Protein AF-A0A4Y2ERP7-F1 (afdb_monomer_lite)

Structure (mmCIF, N/CA/C/O backbone):
data_AF-A0A4Y2ERP7-F1
#
_entry.id   AF-A0A4Y2ERP7-F1
#
loop_
_atom_site.group_PDB
_atom_site.id
_atom_site.type_symbol
_atom_site.label_atom_id
_atom_site.label_alt_id
_atom_site.label_comp_id
_atom_site.label_asym_id
_atom_site.label_entity_id
_atom_site.label_seq_id
_atom_site.pdbx_PDB_ins_code
_atom_site.Cartn_x
_atom_site.Cartn_y
_atom_site.Cartn_z
_atom_site.occupancy
_atom_site.B_iso_or_equiv
_atom_site.auth_seq_id
_atom_site.auth_comp_id
_atom_site.auth_asym_id
_atom_site.auth_atom_id
_atom_site.pdbx_PDB_model_num
ATOM 1 N N . MET A 1 1 ? -5.673 14.497 13.845 1.00 52.69 1 MET A N 1
ATOM 2 C CA . MET A 1 1 ? -6.248 14.475 12.486 1.00 52.69 1 MET A CA 1
ATOM 3 C C . MET A 1 1 ? -7.617 13.832 12.589 1.00 52.69 1 MET A C 1
ATOM 5 O O . MET A 1 1 ? -7.704 12.651 12.884 1.00 52.69 1 MET A O 1
ATOM 9 N N . GLN A 1 2 ? -8.671 14.637 12.520 1.00 57.53 2 GLN A N 1
ATOM 10 C CA . GLN A 1 2 ? -10.062 14.193 12.621 1.00 57.53 2 GLN A CA 1
ATOM 11 C C . GLN A 1 2 ? -10.571 13.990 11.186 1.00 57.53 2 GLN A C 1
ATOM 13 O O . GLN A 1 2 ? -10.305 14.850 10.354 1.00 57.53 2 GLN A O 1
ATOM 18 N N . GLY A 1 3 ? -11.232 12.866 10.891 1.00 66.19 3 GLY A N 1
ATOM 19 C CA . GLY A 1 3 ? -11.722 12.552 9.537 1.00 66.19 3 GLY A CA 1
ATOM 20 C C . GLY A 1 3 ? -10.824 11.639 8.695 1.00 66.19 3 GLY A C 1
ATOM 21 O O . GLY A 1 3 ? -10.962 11.630 7.484 1.00 66.19 3 GLY A O 1
ATOM 22 N N . SER A 1 4 ? -9.901 10.886 9.306 1.00 68.44 4 SER A N 1
ATOM 23 C CA . SER A 1 4 ? -9.125 9.867 8.585 1.00 68.44 4 SER A CA 1
ATOM 24 C C . SER A 1 4 ? -9.855 8.531 8.430 1.00 68.44 4 SER A C 1
ATOM 26 O O . SER A 1 4 ? -9.247 7.580 7.965 1.00 68.44 4 SER A O 1
ATOM 28 N N . ASP A 1 5 ? -11.096 8.416 8.911 1.00 79.12 5 ASP A N 1
ATOM 29 C CA . ASP A 1 5 ? -11.956 7.220 8.920 1.00 79.12 5 ASP A CA 1
ATOM 30 C C . ASP A 1 5 ? -11.326 5.918 9.458 1.00 79.12 5 ASP A C 1
ATOM 32 O O . ASP A 1 5 ? -11.973 4.875 9.492 1.00 79.12 5 ASP A O 1
ATOM 36 N N . ILE A 1 6 ? -10.109 5.968 10.018 1.00 83.38 6 ILE A N 1
ATOM 37 C CA . ILE A 1 6 ? -9.408 4.803 10.578 1.00 83.38 6 ILE A CA 1
ATOM 38 C C . ILE A 1 6 ? -10.209 4.136 11.695 1.00 83.38 6 ILE A C 1
ATOM 40 O O . ILE A 1 6 ? -10.211 2.915 11.827 1.00 83.38 6 ILE A O 1
ATOM 44 N N . LYS A 1 7 ? -10.912 4.933 12.508 1.00 84.94 7 LYS A N 1
ATOM 45 C CA . LYS A 1 7 ? -11.760 4.417 13.586 1.00 84.94 7 LYS A CA 1
ATOM 46 C C . LYS A 1 7 ? -12.992 3.717 13.017 1.00 84.94 7 LYS A C 1
ATOM 48 O O . LYS A 1 7 ? -13.397 2.698 13.564 1.00 84.94 7 LYS A O 1
ATOM 53 N N . GLU A 1 8 ? -13.558 4.233 11.929 1.00 85.56 8 GLU A N 1
ATOM 54 C CA . GLU A 1 8 ? -14.692 3.616 11.240 1.00 85.56 8 GLU A CA 1
ATOM 55 C C . GLU A 1 8 ? -14.264 2.302 10.582 1.00 85.56 8 GLU A C 1
ATOM 57 O O . GLU A 1 8 ? -14.865 1.261 10.844 1.00 85.56 8 GLU A O 1
ATOM 62 N N . ALA A 1 9 ? -13.146 2.308 9.857 1.00 84.50 9 ALA A N 1
ATOM 63 C CA . ALA A 1 9 ? -12.580 1.118 9.240 1.00 84.50 9 ALA A CA 1
ATOM 64 C C . ALA A 1 9 ? -12.228 0.042 10.286 1.00 84.50 9 ALA A C 1
ATOM 66 O O . ALA A 1 9 ? -12.665 -1.104 10.189 1.00 84.50 9 ALA A O 1
ATOM 67 N N . LEU A 1 10 ? -11.524 0.407 11.363 1.00 87.00 10 LEU A N 1
ATOM 68 C CA . LEU A 1 10 ? -11.163 -0.541 12.421 1.00 87.00 10 LEU A CA 1
ATOM 69 C C . LEU A 1 10 ? -12.362 -1.003 13.266 1.00 87.00 10 LEU A C 1
ATOM 71 O O . LEU A 1 10 ? -12.280 -2.072 13.874 1.00 87.00 10 LEU A O 1
ATOM 75 N N . SER A 1 11 ? -13.477 -0.262 13.294 1.00 88.19 11 SER A N 1
ATOM 76 C CA . SER A 1 11 ? -14.704 -0.686 13.995 1.00 88.19 11 SER A CA 1
ATOM 77 C C . SER A 1 11 ? -15.365 -1.913 13.367 1.00 88.19 11 SER A C 1
ATOM 79 O O . SER A 1 11 ? -16.149 -2.595 14.023 1.00 88.19 11 SER A O 1
ATOM 81 N N . LEU A 1 12 ? -14.988 -2.245 12.128 1.00 85.94 12 LEU A N 1
ATOM 82 C CA . LEU A 1 12 ? -15.387 -3.482 11.460 1.00 85.94 12 LEU A CA 1
ATOM 83 C C . LEU A 1 12 ? -14.731 -4.730 12.070 1.00 85.94 12 LEU A C 1
ATOM 85 O O . LEU A 1 12 ? -15.222 -5.836 11.860 1.00 85.94 12 LEU A O 1
ATOM 89 N N . ILE A 1 13 ? -13.615 -4.568 12.788 1.00 87.88 13 ILE A N 1
ATOM 90 C CA . ILE A 1 13 ? -12.791 -5.673 13.307 1.00 87.88 13 ILE A CA 1
ATOM 91 C C . ILE A 1 13 ? -12.748 -5.652 14.840 1.00 87.88 13 ILE A C 1
ATOM 93 O O . ILE A 1 13 ? -12.747 -6.700 15.483 1.00 87.88 13 ILE A O 1
ATOM 97 N N . TYR A 1 14 ? -12.732 -4.462 15.440 1.00 88.56 14 TYR A N 1
ATOM 98 C CA . TYR A 1 14 ? -12.610 -4.274 16.881 1.00 88.56 14 TYR A CA 1
ATOM 99 C C . TYR A 1 14 ? -13.844 -3.606 17.481 1.00 88.56 14 TYR A C 1
ATOM 101 O O . TYR A 1 14 ? -14.471 -2.738 16.878 1.00 88.56 14 TYR A O 1
ATOM 109 N N . ALA A 1 15 ? -14.138 -3.945 18.739 1.00 90.25 15 ALA A N 1
ATOM 110 C CA . ALA A 1 15 ? -15.173 -3.260 19.501 1.00 90.25 15 ALA A CA 1
ATOM 111 C C . ALA A 1 15 ? -14.842 -1.754 19.642 1.00 90.25 15 ALA A C 1
ATOM 113 O O . ALA A 1 15 ? -13.705 -1.422 20.001 1.00 90.25 15 ALA A O 1
ATOM 114 N N . PRO A 1 16 ? -15.814 -0.840 19.455 1.00 84.75 16 PRO A N 1
ATOM 115 C CA . PRO A 1 16 ? -15.568 0.607 19.468 1.00 84.75 16 PRO A CA 1
ATOM 116 C C . PRO A 1 16 ? -14.843 1.112 20.724 1.00 84.75 16 PRO A C 1
ATOM 118 O O . PRO A 1 16 ? -13.892 1.886 20.627 1.00 84.75 16 PRO A O 1
ATOM 121 N N . ASN A 1 17 ? -15.216 0.591 21.897 1.00 86.00 17 ASN A N 1
ATOM 122 C CA . ASN A 1 17 ? -14.610 0.961 23.181 1.00 86.00 17 ASN A CA 1
ATOM 123 C C . ASN A 1 17 ? -13.121 0.583 23.286 1.00 86.00 17 ASN A C 1
ATOM 125 O O . ASN A 1 17 ? -12.382 1.176 24.073 1.00 86.00 17 ASN A O 1
ATOM 129 N N . SER A 1 18 ? -12.673 -0.418 22.523 1.00 85.62 18 SER A N 1
ATOM 130 C CA . SER A 1 18 ? -11.264 -0.812 22.460 1.00 85.62 18 SER A CA 1
ATOM 131 C C . SER A 1 18 ? -10.464 0.136 21.571 1.00 85.62 18 SER A C 1
ATOM 133 O O . SER A 1 18 ? -9.324 0.462 21.900 1.00 85.62 18 SER A O 1
ATOM 135 N N . LEU A 1 19 ? -11.066 0.631 20.485 1.00 86.69 19 LEU A N 1
ATOM 136 C CA . LEU A 1 19 ? -10.427 1.585 19.575 1.00 86.69 19 LEU A CA 1
ATOM 137 C C . LEU A 1 19 ? -10.101 2.903 20.266 1.00 86.69 19 LEU A C 1
ATOM 139 O O . LEU A 1 19 ? -9.021 3.442 20.054 1.00 86.69 19 LEU A O 1
ATOM 143 N N . ASP A 1 20 ? -10.985 3.369 21.147 1.00 84.56 20 ASP A N 1
ATOM 144 C CA . ASP A 1 20 ? -10.758 4.584 21.933 1.00 84.56 20 ASP A CA 1
ATOM 145 C C . ASP A 1 20 ? -9.554 4.493 22.863 1.00 84.56 20 ASP A C 1
ATOM 147 O O . ASP A 1 20 ? -8.971 5.513 23.204 1.00 84.56 20 ASP A O 1
ATOM 151 N N . LYS A 1 21 ? -9.152 3.283 23.259 1.00 83.69 21 LYS A N 1
ATOM 152 C CA . LYS A 1 21 ? -7.925 3.067 24.033 1.00 83.69 21 LYS A CA 1
ATOM 153 C C . LYS A 1 21 ? -6.722 2.848 23.119 1.00 83.69 21 LYS A C 1
ATOM 155 O O . LYS A 1 21 ? -5.650 3.384 23.385 1.00 83.69 21 LYS A O 1
ATOM 160 N N . MET A 1 22 ? -6.904 2.089 22.039 1.00 82.88 22 MET A N 1
ATOM 161 C CA . MET A 1 22 ? -5.847 1.706 21.099 1.00 82.88 22 MET A CA 1
ATOM 162 C C . MET A 1 22 ? -5.326 2.881 20.261 1.00 82.88 22 MET A C 1
ATOM 164 O O . MET A 1 22 ? -4.143 2.934 19.943 1.00 82.88 22 MET A O 1
ATOM 168 N N . LEU A 1 23 ? -6.193 3.836 19.925 1.00 84.50 23 LEU A N 1
ATOM 169 C CA . LEU A 1 23 ? -5.886 4.985 19.072 1.00 84.50 23 LEU A CA 1
ATOM 170 C C . LEU A 1 23 ? -5.628 6.261 19.889 1.00 84.50 23 LEU A C 1
ATOM 172 O O . LEU A 1 23 ? -6.080 7.342 19.520 1.00 84.50 23 LEU A O 1
ATOM 176 N N . THR A 1 24 ? -4.906 6.148 21.007 1.00 83.81 24 THR A N 1
ATOM 177 C CA . THR A 1 24 ? -4.555 7.293 21.863 1.00 83.81 24 THR A CA 1
ATOM 178 C C . THR A 1 24 ? -3.117 7.757 21.649 1.00 83.81 24 THR A C 1
ATOM 180 O O . THR A 1 24 ? -2.184 6.958 21.554 1.00 83.81 24 THR A O 1
ATOM 183 N N . GLY A 1 25 ? -2.921 9.078 21.582 1.00 83.44 25 GLY A N 1
ATOM 184 C CA . GLY A 1 25 ? -1.596 9.691 21.453 1.00 83.44 25 GLY A CA 1
ATOM 185 C C . GLY A 1 25 ? -0.791 9.143 20.267 1.00 83.44 25 GLY A C 1
ATOM 186 O O . GLY A 1 25 ? -1.308 8.994 19.161 1.00 83.44 25 GLY A O 1
ATOM 187 N N . HIS A 1 26 ? 0.479 8.805 20.502 1.00 82.06 26 HIS A N 1
ATOM 188 C CA . HIS A 1 26 ? 1.378 8.278 19.467 1.00 82.06 26 HIS A CA 1
ATOM 189 C C . HIS A 1 26 ? 0.965 6.910 18.906 1.00 82.06 26 HIS A C 1
ATOM 191 O O . HIS A 1 26 ? 1.347 6.575 17.783 1.00 82.06 26 HIS A O 1
ATOM 197 N N . ALA A 1 27 ? 0.168 6.126 19.641 1.00 83.19 27 ALA A N 1
ATOM 198 C CA . ALA A 1 27 ? -0.317 4.839 19.147 1.00 83.19 27 ALA A CA 1
ATOM 199 C C . ALA A 1 27 ? -1.212 5.008 17.910 1.00 83.19 27 ALA A C 1
ATOM 201 O O . ALA A 1 27 ? -1.208 4.144 17.040 1.00 83.19 27 ALA A O 1
ATOM 202 N N . HIS A 1 28 ? -1.895 6.151 17.781 1.00 81.88 28 HIS A N 1
ATOM 203 C CA . HIS A 1 28 ? -2.690 6.482 16.601 1.00 81.88 28 HIS A CA 1
ATOM 204 C C . HIS A 1 28 ? -1.834 6.610 15.332 1.00 81.88 28 HIS A C 1
ATOM 206 O O . HIS A 1 28 ? -2.161 6.014 14.311 1.00 81.88 28 HIS A O 1
ATOM 212 N N . VAL A 1 29 ? -0.707 7.330 15.401 1.00 82.75 29 VAL A N 1
ATOM 213 C CA . VAL A 1 29 ? 0.217 7.487 14.261 1.00 82.75 29 VAL A CA 1
ATOM 214 C C . VAL A 1 29 ? 0.814 6.137 13.875 1.00 82.75 29 VAL A C 1
ATOM 216 O O . VAL A 1 29 ? 0.828 5.768 12.706 1.00 82.75 29 VAL A O 1
ATOM 219 N N . ARG A 1 30 ? 1.234 5.350 14.872 1.00 84.88 30 ARG A N 1
ATOM 220 C CA . ARG A 1 30 ? 1.761 4.004 14.636 1.00 84.88 30 ARG A CA 1
ATOM 221 C C . ARG A 1 30 ? 0.715 3.075 14.013 1.00 84.88 30 ARG A C 1
ATOM 223 O O . ARG A 1 30 ? 1.060 2.295 13.132 1.00 84.88 30 ARG A O 1
ATOM 230 N N . ALA A 1 31 ? -0.540 3.151 14.456 1.00 85.81 31 ALA A N 1
ATOM 231 C CA . ALA A 1 31 ? -1.636 2.383 13.875 1.00 85.81 31 ALA A CA 1
ATOM 232 C C . ALA A 1 31 ? -1.866 2.766 12.409 1.00 85.81 31 ALA A C 1
ATOM 234 O O . ALA A 1 31 ? -2.021 1.872 11.587 1.00 85.81 31 ALA A O 1
ATOM 235 N N . HIS A 1 32 ? -1.808 4.061 12.079 1.00 85.69 32 HIS A N 1
ATOM 236 C CA . HIS A 1 32 ? -1.873 4.543 10.700 1.00 85.69 32 HIS A CA 1
ATOM 237 C C . HIS A 1 32 ? -0.785 3.919 9.821 1.00 85.69 32 HIS A C 1
ATOM 239 O O . HIS A 1 32 ? -1.104 3.255 8.839 1.00 85.69 32 HIS A O 1
ATOM 245 N N . THR A 1 33 ? 0.486 4.067 10.207 1.00 87.88 33 THR A N 1
ATOM 246 C CA . THR A 1 33 ? 1.614 3.541 9.425 1.00 87.88 33 THR A CA 1
ATOM 247 C C . THR A 1 33 ? 1.532 2.027 9.254 1.00 87.88 33 THR A C 1
ATOM 249 O O . THR A 1 33 ? 1.717 1.519 8.155 1.00 87.88 33 THR A O 1
ATOM 252 N N . LEU A 1 34 ? 1.231 1.287 10.326 1.00 90.19 34 LEU A N 1
ATOM 253 C CA . LEU A 1 34 ? 1.164 -0.175 10.263 1.00 90.19 34 LEU A CA 1
ATOM 254 C C . LEU A 1 34 ? -0.016 -0.670 9.427 1.00 90.19 34 LEU A C 1
ATOM 256 O O . LEU A 1 34 ? 0.118 -1.668 8.720 1.00 90.19 34 LEU A O 1
ATOM 260 N N . LEU A 1 35 ? -1.166 -0.003 9.518 1.00 89.69 35 LEU A N 1
ATOM 261 C CA . LEU A 1 35 ? -2.352 -0.379 8.760 1.00 89.69 35 LEU A CA 1
ATOM 262 C C . LEU A 1 35 ? -2.139 -0.124 7.267 1.00 89.69 35 LEU A C 1
ATOM 264 O O . LEU A 1 35 ? -2.413 -1.011 6.462 1.00 89.69 35 LEU A O 1
ATOM 268 N N . HIS A 1 36 ? -1.590 1.039 6.914 1.00 89.81 36 HIS A N 1
ATOM 269 C CA . HIS A 1 36 ? -1.265 1.387 5.532 1.00 89.81 36 HIS A CA 1
ATOM 270 C C . HIS A 1 36 ? -0.222 0.427 4.940 1.00 89.81 36 HIS A C 1
ATOM 272 O O . HIS A 1 36 ? -0.513 -0.235 3.948 1.00 89.81 36 HIS A O 1
ATOM 278 N N . LEU A 1 37 ? 0.883 0.174 5.655 1.00 91.94 37 LEU A N 1
ATOM 279 C CA . LEU A 1 37 ? 1.896 -0.814 5.256 1.00 91.94 37 LEU A CA 1
ATOM 280 C C . LEU A 1 37 ? 1.309 -2.222 5.066 1.00 91.94 37 LEU A C 1
ATOM 282 O O . LEU A 1 37 ? 1.704 -2.959 4.161 1.00 91.94 37 LEU A O 1
ATOM 286 N N . THR A 1 38 ? 0.360 -2.620 5.918 1.00 91.75 38 THR A N 1
ATOM 287 C CA . THR A 1 38 ? -0.320 -3.916 5.786 1.00 91.75 38 THR A CA 1
ATOM 288 C C . THR A 1 38 ? -1.145 -3.971 4.500 1.00 91.75 38 THR A C 1
ATOM 290 O O . THR A 1 38 ? -1.096 -4.984 3.803 1.00 91.75 38 THR A O 1
ATOM 293 N N . PHE A 1 39 ? -1.865 -2.897 4.157 1.00 91.19 39 PHE A N 1
ATOM 294 C CA . PHE A 1 39 ? -2.599 -2.809 2.893 1.00 91.19 39 PHE A CA 1
ATOM 295 C C . PHE A 1 39 ? -1.671 -2.869 1.686 1.00 91.19 39 PHE A C 1
ATOM 297 O O . PHE A 1 39 ? -1.889 -3.708 0.812 1.00 91.19 39 PHE A O 1
ATOM 304 N N . GLU A 1 40 ? -0.618 -2.053 1.667 1.00 92.00 40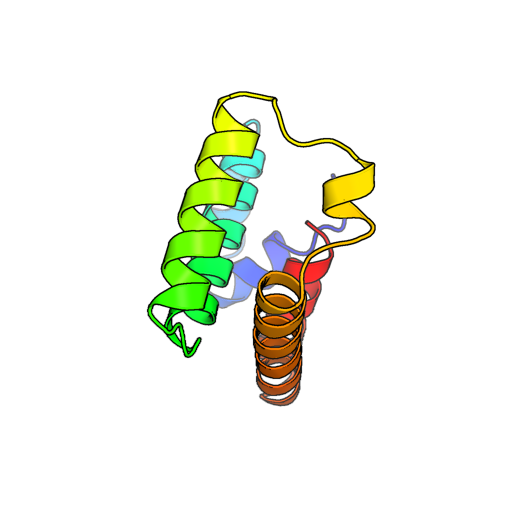 GLU A N 1
ATOM 305 C CA . GLU A 1 40 ? 0.380 -2.054 0.594 1.00 92.00 40 GLU A CA 1
ATOM 306 C C . GLU A 1 40 ? 0.989 -3.444 0.407 1.00 92.00 40 GLU A C 1
ATOM 308 O O . GLU A 1 40 ? 1.046 -3.947 -0.710 1.00 92.00 40 GLU A O 1
ATOM 313 N N . THR A 1 41 ? 1.344 -4.116 1.505 1.00 93.31 41 THR A N 1
ATOM 314 C CA . THR A 1 41 ? 1.906 -5.475 1.479 1.00 93.31 41 THR A CA 1
ATOM 315 C C . THR A 1 41 ? 0.914 -6.516 0.955 1.00 93.31 41 THR A C 1
ATOM 317 O O . THR A 1 41 ? 1.312 -7.497 0.331 1.00 93.31 41 THR A O 1
ATOM 320 N N . ILE A 1 42 ? -0.383 -6.373 1.244 1.00 92.38 42 ILE A N 1
ATOM 321 C CA . ILE A 1 42 ? -1.408 -7.286 0.716 1.00 92.38 42 ILE A CA 1
ATOM 322 C C . ILE A 1 42 ? -1.580 -7.069 -0.787 1.00 92.38 42 ILE A C 1
ATOM 324 O O . ILE A 1 42 ? -1.653 -8.044 -1.531 1.00 92.38 42 ILE A O 1
ATOM 328 N N . ILE A 1 43 ? -1.629 -5.811 -1.224 1.00 92.19 43 ILE A N 1
ATOM 329 C CA . ILE A 1 43 ? -1.830 -5.451 -2.629 1.00 92.19 43 ILE A CA 1
ATOM 330 C C . ILE A 1 43 ? -0.604 -5.833 -3.468 1.00 92.19 43 ILE A C 1
ATOM 332 O O . ILE A 1 43 ? -0.766 -6.418 -4.538 1.00 92.19 43 ILE A O 1
ATOM 336 N N . SER A 1 44 ? 0.610 -5.571 -2.976 1.00 91.69 44 SER A N 1
ATOM 337 C CA . SER A 1 44 ? 1.856 -5.822 -3.711 1.00 91.69 44 SER A CA 1
ATOM 338 C C . SER A 1 44 ? 2.120 -7.301 -3.977 1.00 91.69 44 SER A C 1
ATOM 340 O O . SER A 1 44 ? 2.695 -7.648 -5.004 1.00 91.69 44 SER A O 1
ATOM 342 N N . LYS A 1 45 ? 1.616 -8.202 -3.123 1.00 92.69 45 LYS A N 1
ATOM 343 C CA . LYS A 1 45 ? 1.657 -9.657 -3.363 1.00 92.69 45 LYS A CA 1
ATOM 344 C C . LYS A 1 45 ? 0.896 -10.101 -4.612 1.00 92.69 45 LYS A C 1
ATOM 346 O O . LYS A 1 45 ? 1.067 -11.237 -5.043 1.00 92.69 45 LYS A O 1
ATOM 351 N N . GLU A 1 46 ? 0.028 -9.254 -5.160 1.00 93.00 46 GLU A N 1
ATOM 352 C CA . GLU A 1 46 ? -0.698 -9.538 -6.397 1.00 93.00 46 GLU A CA 1
ATOM 353 C C . GLU A 1 46 ? -0.048 -8.939 -7.646 1.00 93.00 46 GLU A C 1
ATOM 355 O O . GLU A 1 46 ? -0.621 -9.061 -8.734 1.00 93.00 46 GLU A O 1
ATOM 360 N N . PHE A 1 47 ? 1.094 -8.266 -7.503 1.00 93.19 47 PHE A N 1
ATOM 361 C CA . PHE A 1 47 ? 1.815 -7.707 -8.637 1.00 93.19 47 PHE A CA 1
ATOM 362 C C . PHE A 1 47 ? 2.609 -8.791 -9.351 1.00 93.19 47 PHE A C 1
ATOM 364 O O . PHE A 1 47 ? 3.137 -9.721 -8.742 1.00 93.19 47 PHE A O 1
ATOM 371 N N . VAL A 1 48 ? 2.673 -8.654 -10.669 1.00 92.75 48 VAL A N 1
ATOM 372 C CA . VAL A 1 48 ? 3.614 -9.401 -11.494 1.00 92.75 48 VAL A CA 1
ATOM 373 C C . VAL A 1 48 ? 4.850 -8.525 -11.616 1.00 92.75 48 VAL A C 1
ATOM 375 O O . VAL A 1 48 ? 4.763 -7.438 -12.185 1.00 92.75 48 VAL A O 1
ATOM 378 N N . ILE A 1 49 ? 5.948 -8.989 -11.027 1.00 92.00 49 ILE A N 1
ATOM 379 C CA . ILE A 1 49 ? 7.254 -8.332 -11.035 1.00 92.00 49 ILE A CA 1
ATOM 380 C C . ILE A 1 49 ? 8.195 -9.277 -11.780 1.00 92.00 49 ILE A C 1
ATOM 382 O O . ILE A 1 49 ? 8.339 -10.434 -11.378 1.00 92.00 49 ILE A O 1
ATOM 386 N N . ASP A 1 50 ? 8.745 -8.813 -12.896 1.00 92.81 50 ASP A N 1
ATOM 387 C CA . ASP A 1 50 ? 9.809 -9.507 -13.619 1.00 92.81 50 ASP A CA 1
ATOM 388 C C . ASP A 1 50 ? 11.192 -9.044 -13.137 1.00 92.81 50 ASP A C 1
ATOM 390 O O . ASP A 1 50 ? 11.303 -8.173 -12.273 1.00 92.81 50 ASP A O 1
ATOM 394 N N . ASP A 1 51 ? 12.244 -9.672 -13.662 1.00 93.62 51 ASP A N 1
ATOM 395 C CA . ASP A 1 51 ? 13.617 -9.430 -13.212 1.00 93.62 51 ASP A CA 1
ATOM 396 C C . ASP A 1 51 ? 14.072 -7.980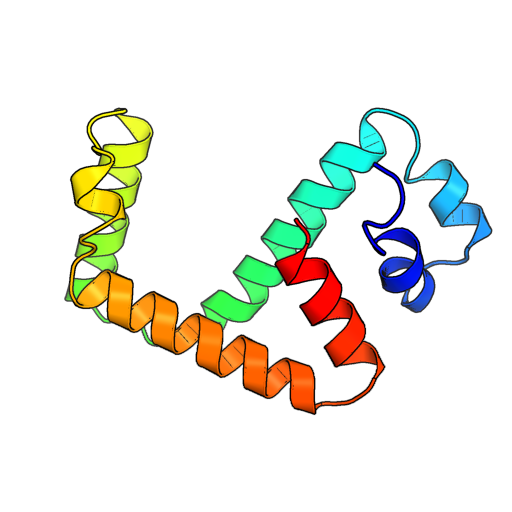 -13.473 1.00 93.62 51 ASP A C 1
ATOM 398 O O . ASP A 1 51 ? 14.796 -7.412 -12.654 1.00 93.62 51 ASP A O 1
ATOM 402 N N . ASP A 1 52 ? 13.625 -7.368 -14.576 1.00 90.38 52 ASP A N 1
ATOM 403 C CA . ASP A 1 52 ? 13.981 -5.990 -14.934 1.00 90.38 52 ASP A CA 1
ATOM 404 C C . ASP A 1 52 ? 13.286 -4.996 -13.990 1.00 90.38 52 ASP A C 1
ATOM 406 O O . ASP A 1 52 ? 13.922 -4.098 -13.432 1.00 90.38 52 ASP A O 1
ATOM 410 N N . MET A 1 53 ? 11.994 -5.209 -13.727 1.00 91.12 53 MET A N 1
ATOM 411 C CA . MET A 1 53 ? 11.216 -4.412 -12.781 1.00 91.12 53 MET A CA 1
ATOM 412 C C . MET A 1 53 ? 11.728 -4.555 -11.339 1.00 91.12 53 MET A C 1
ATOM 414 O O . MET A 1 53 ? 11.764 -3.563 -10.607 1.00 91.12 53 MET A O 1
ATOM 418 N N . ASP A 1 54 ? 12.135 -5.758 -10.917 1.00 92.75 54 ASP A N 1
ATOM 419 C CA . ASP A 1 54 ? 12.733 -5.982 -9.593 1.00 92.75 54 ASP A CA 1
ATOM 420 C C . ASP A 1 54 ? 14.058 -5.227 -9.452 1.00 92.75 54 ASP A C 1
ATOM 422 O O . ASP A 1 54 ? 14.256 -4.500 -8.475 1.00 92.75 54 ASP A O 1
ATOM 426 N N . ALA A 1 55 ? 14.937 -5.330 -10.455 1.00 93.50 55 ALA A N 1
ATOM 427 C CA . ALA A 1 55 ? 16.205 -4.611 -10.470 1.00 93.50 55 ALA A CA 1
ATOM 428 C C . ALA A 1 55 ? 15.994 -3.091 -10.423 1.00 93.50 55 ALA A C 1
ATOM 430 O O . ALA A 1 55 ? 16.663 -2.404 -9.646 1.00 93.50 55 ALA A O 1
ATOM 431 N N . ASN A 1 56 ? 15.038 -2.565 -11.199 1.00 91.44 56 ASN A N 1
ATOM 432 C CA . ASN A 1 56 ? 14.715 -1.142 -11.178 1.00 91.44 56 ASN A CA 1
ATOM 433 C C . ASN A 1 56 ? 14.225 -0.697 -9.792 1.00 91.44 56 ASN A C 1
ATOM 435 O O . ASN A 1 56 ? 14.766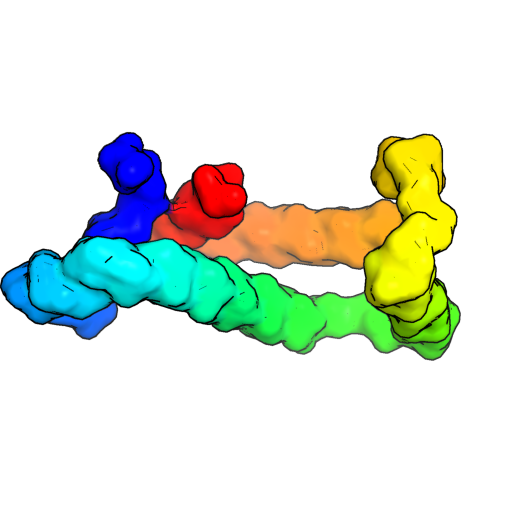 0.246 -9.218 1.00 91.44 56 ASN A O 1
ATOM 439 N N . LEU A 1 57 ? 13.283 -1.437 -9.195 1.00 90.19 57 LEU A N 1
ATOM 440 C CA . LEU A 1 57 ? 12.753 -1.120 -7.869 1.00 90.19 57 LEU A CA 1
ATOM 441 C C . LEU A 1 57 ? 13.846 -1.141 -6.789 1.00 90.19 57 LEU A C 1
ATOM 443 O O . LEU A 1 57 ? 13.867 -0.272 -5.914 1.00 90.19 57 LEU A O 1
ATOM 447 N N . GLN A 1 58 ? 14.765 -2.110 -6.841 1.00 93.50 58 GLN A N 1
ATOM 448 C CA . GLN A 1 58 ? 15.898 -2.168 -5.916 1.00 93.50 58 GLN A CA 1
ATOM 449 C C . GLN A 1 58 ? 16.804 -0.938 -6.047 1.00 93.50 58 GLN A C 1
ATOM 451 O O . GLN A 1 58 ? 17.171 -0.353 -5.023 1.00 93.50 58 GLN A O 1
ATOM 456 N N . ASN A 1 59 ? 17.102 -0.508 -7.277 1.00 92.31 59 ASN A N 1
ATOM 457 C CA . ASN A 1 59 ? 17.889 0.700 -7.531 1.00 92.31 59 ASN A CA 1
ATOM 458 C C . ASN A 1 59 ? 17.177 1.949 -6.996 1.00 92.31 59 ASN A C 1
ATOM 460 O O . ASN A 1 59 ? 17.776 2.714 -6.243 1.00 92.31 59 ASN A O 1
ATOM 464 N N . THR A 1 60 ? 15.878 2.114 -7.272 1.00 90.06 60 THR A N 1
ATOM 465 C CA . THR A 1 60 ? 15.094 3.245 -6.749 1.00 90.06 60 THR A CA 1
ATOM 466 C C . THR A 1 60 ? 15.087 3.273 -5.218 1.00 90.06 60 THR A C 1
ATOM 468 O O . THR A 1 60 ? 15.227 4.333 -4.607 1.00 90.06 60 THR A O 1
ATOM 471 N N . ILE A 1 61 ? 14.954 2.114 -4.562 1.00 91.50 61 ILE A N 1
ATOM 472 C CA . ILE A 1 61 ? 15.020 2.018 -3.095 1.00 91.50 61 ILE A CA 1
ATOM 473 C C . ILE A 1 61 ? 16.399 2.449 -2.584 1.00 91.50 61 ILE A C 1
ATOM 475 O O . ILE A 1 61 ? 16.494 3.133 -1.559 1.00 91.50 61 ILE A O 1
ATOM 479 N N . GLU A 1 62 ? 17.470 2.038 -3.259 1.00 95.56 62 GLU A N 1
ATOM 480 C CA . GLU A 1 62 ? 18.825 2.457 -2.919 1.00 95.56 62 GLU A CA 1
ATOM 481 C C . GLU A 1 62 ? 19.007 3.970 -3.090 1.00 95.56 62 GLU A C 1
ATOM 483 O O . GLU A 1 62 ? 19.533 4.620 -2.181 1.00 95.56 62 GLU A O 1
ATOM 488 N N . ASP A 1 63 ? 18.471 4.549 -4.162 1.00 92.94 63 ASP A N 1
ATOM 489 C CA . ASP A 1 63 ? 18.527 5.988 -4.408 1.00 92.94 63 ASP A CA 1
ATOM 490 C C . ASP A 1 63 ? 17.767 6.804 -3.358 1.00 92.94 63 ASP A C 1
ATOM 492 O O . ASP A 1 63 ? 18.258 7.821 -2.855 1.00 92.94 63 ASP A O 1
ATOM 496 N N . VAL A 1 64 ? 16.589 6.330 -2.943 1.00 91.06 64 VAL A N 1
ATOM 497 C CA . VAL A 1 64 ? 15.833 6.935 -1.838 1.00 91.06 64 VAL A CA 1
ATOM 498 C C . VAL A 1 64 ? 16.639 6.869 -0.539 1.00 91.06 64 VAL A C 1
ATOM 500 O O . VAL A 1 64 ? 16.757 7.870 0.168 1.00 91.06 64 VAL A O 1
ATOM 503 N N . LYS A 1 65 ? 17.238 5.715 -0.217 1.00 95.31 65 LYS A N 1
ATOM 504 C CA . LYS A 1 65 ? 18.047 5.544 1.005 1.00 95.31 65 LYS A CA 1
ATOM 505 C C . LYS A 1 65 ? 19.286 6.436 1.017 1.00 95.31 65 LYS A C 1
ATOM 507 O O . LYS A 1 65 ? 19.667 6.932 2.078 1.00 95.31 65 LYS A O 1
ATOM 512 N N . ASN A 1 66 ? 19.899 6.635 -0.144 1.00 96.31 66 ASN A N 1
ATOM 513 C CA . ASN A 1 66 ? 21.085 7.466 -0.307 1.00 96.31 66 ASN A CA 1
ATOM 514 C C . ASN A 1 66 ? 20.749 8.959 -0.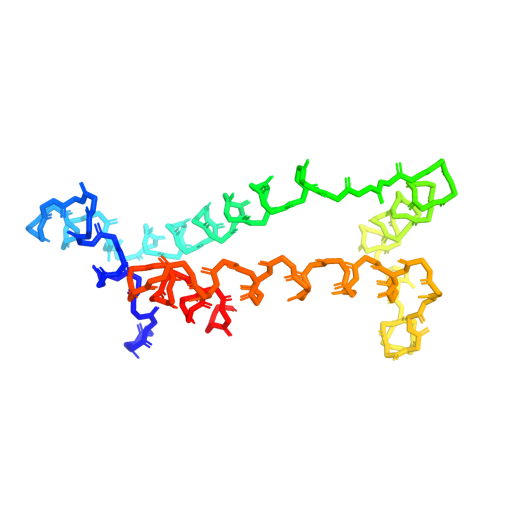463 1.00 96.31 66 ASN A C 1
ATOM 516 O O . ASN A 1 66 ? 21.660 9.786 -0.445 1.00 96.31 66 ASN A O 1
ATOM 520 N N . ASN A 1 67 ? 19.461 9.321 -0.527 1.00 93.56 67 ASN A N 1
ATOM 521 C CA . ASN A 1 67 ? 18.969 10.672 -0.817 1.00 93.56 67 ASN A CA 1
ATOM 522 C C . ASN A 1 67 ? 19.503 11.221 -2.155 1.00 93.56 67 ASN A C 1
ATOM 524 O O . ASN A 1 67 ? 19.787 12.414 -2.270 1.00 93.56 67 ASN A O 1
ATOM 528 N N . THR A 1 68 ? 19.684 10.344 -3.143 1.00 95.06 68 THR A N 1
ATOM 529 C CA . THR A 1 68 ? 20.168 10.683 -4.491 1.00 95.06 68 THR A CA 1
ATOM 530 C C . THR A 1 68 ? 19.034 10.892 -5.485 1.00 95.06 68 THR A C 1
ATOM 532 O O . THR A 1 68 ? 19.251 11.539 -6.506 1.00 95.06 68 THR A O 1
ATOM 535 N N . ILE A 1 69 ? 17.826 10.417 -5.169 1.00 92.31 69 ILE A N 1
ATOM 536 C CA . ILE A 1 69 ? 16.632 10.636 -5.988 1.00 92.31 69 ILE A CA 1
ATOM 537 C C . ILE A 1 69 ? 16.260 12.126 -6.051 1.00 92.31 69 ILE A C 1
ATOM 539 O O . ILE A 1 69 ? 16.211 12.817 -5.026 1.00 92.31 69 ILE A O 1
ATOM 543 N N . SER A 1 70 ? 15.981 12.638 -7.250 1.00 90.56 70 SER A N 1
ATOM 544 C CA . SER A 1 70 ? 15.499 14.006 -7.445 1.00 90.56 70 SER A CA 1
ATOM 545 C C . SER A 1 70 ? 13.980 14.058 -7.622 1.00 90.56 70 SER A C 1
ATOM 547 O O . SER A 1 70 ? 13.331 13.078 -7.978 1.00 90.56 70 SER A O 1
ATOM 549 N N . TYR A 1 71 ? 13.391 15.242 -7.430 1.00 88.00 71 TYR A N 1
ATOM 550 C CA . TYR A 1 71 ? 11.971 15.456 -7.733 1.00 88.00 71 TYR A CA 1
ATOM 551 C C . TYR A 1 71 ? 11.636 15.203 -9.206 1.00 88.00 71 TYR A C 1
ATOM 553 O O . TYR A 1 71 ? 10.541 14.740 -9.502 1.00 88.00 71 TYR A O 1
ATOM 561 N N . ASN A 1 72 ? 12.571 15.485 -10.116 1.00 89.75 72 ASN A N 1
ATOM 562 C CA . ASN A 1 72 ? 12.362 15.269 -11.543 1.00 89.75 72 ASN A CA 1
ATOM 563 C C . ASN A 1 72 ? 12.284 13.775 -11.883 1.00 89.75 72 ASN A C 1
ATOM 565 O O . ASN A 1 72 ? 11.512 13.410 -12.763 1.00 89.75 72 ASN A O 1
ATOM 569 N N . ASP A 1 73 ? 13.043 12.938 -11.173 1.00 87.06 73 ASP A N 1
ATOM 570 C CA . ASP A 1 73 ? 13.011 11.478 -11.336 1.00 87.06 73 ASP A CA 1
ATOM 571 C C . ASP A 1 73 ? 11.686 10.895 -10.822 1.00 87.06 73 ASP A C 1
ATOM 573 O O . ASP A 1 73 ? 11.174 9.926 -11.368 1.00 87.06 73 ASP A O 1
ATOM 577 N N . ILE A 1 74 ? 11.089 11.524 -9.802 1.00 83.94 74 ILE A N 1
ATOM 578 C CA . ILE A 1 74 ? 9.767 11.147 -9.281 1.00 83.94 74 ILE A CA 1
ATOM 579 C C . ILE A 1 74 ? 8.649 11.587 -10.235 1.00 83.94 74 ILE A C 1
ATOM 581 O O . ILE A 1 74 ? 7.700 10.841 -10.457 1.00 83.94 74 ILE A O 1
ATOM 585 N N . GLU A 1 75 ? 8.727 12.811 -10.765 1.00 86.38 75 GLU A N 1
ATOM 586 C CA . GLU A 1 75 ? 7.696 13.365 -11.652 1.00 86.38 75 GLU A CA 1
ATOM 587 C C . GLU A 1 75 ? 7.707 12.707 -13.038 1.00 86.38 75 GLU A C 1
ATOM 589 O O . GLU A 1 75 ? 6.647 12.489 -13.620 1.00 86.38 75 GLU A O 1
ATOM 594 N N . ASN A 1 76 ? 8.893 12.358 -13.541 1.00 87.12 76 ASN A N 1
ATOM 595 C CA . ASN A 1 76 ? 9.085 11.662 -14.812 1.00 87.12 76 ASN A CA 1
ATOM 596 C C . ASN A 1 76 ? 9.536 10.225 -14.547 1.00 87.12 76 ASN A C 1
ATOM 598 O O . ASN A 1 76 ? 10.624 9.827 -14.969 1.00 87.12 76 ASN A O 1
ATOM 602 N N . CYS A 1 77 ? 8.725 9.485 -13.791 1.00 82.06 77 CYS A N 1
ATOM 603 C CA . CYS A 1 77 ? 9.048 8.109 -13.455 1.00 82.06 77 CYS A CA 1
ATOM 604 C C . CYS A 1 77 ? 9.195 7.245 -14.717 1.00 82.06 77 CYS A C 1
ATOM 606 O O . CYS A 1 77 ? 8.537 7.478 -15.731 1.00 82.06 77 CYS A O 1
ATOM 608 N N . ASP A 1 78 ? 10.072 6.251 -14.640 1.00 87.00 78 ASP A N 1
ATOM 609 C CA . ASP A 1 78 ? 10.340 5.306 -15.722 1.00 87.00 78 ASP A CA 1
ATOM 610 C C . ASP A 1 78 ? 9.139 4.391 -16.038 1.00 87.00 78 ASP A C 1
ATOM 612 O O . ASP A 1 78 ? 8.150 4.327 -15.297 1.00 87.00 78 ASP A O 1
ATOM 616 N N . GLU A 1 79 ? 9.232 3.677 -17.163 1.00 89.25 79 GLU A N 1
ATOM 617 C CA . GLU A 1 79 ? 8.166 2.801 -17.662 1.00 89.25 79 GLU A CA 1
ATOM 618 C C . GLU A 1 79 ? 7.840 1.669 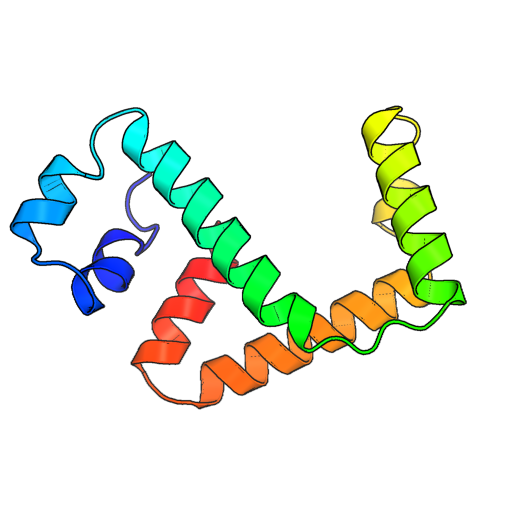-16.672 1.00 89.25 79 GLU A C 1
ATOM 620 O O . GLU A 1 79 ? 6.674 1.290 -16.516 1.00 89.25 79 GLU A O 1
ATOM 625 N N . GLU A 1 80 ? 8.840 1.143 -15.963 1.00 89.38 80 GLU A N 1
ATOM 626 C CA . GLU A 1 80 ? 8.675 0.097 -14.959 1.00 89.38 80 GLU A CA 1
ATOM 627 C C . GLU A 1 80 ? 7.884 0.624 -13.748 1.00 89.38 80 GLU A C 1
ATOM 629 O O . GLU A 1 80 ? 6.920 -0.001 -13.286 1.00 89.38 80 GLU A O 1
ATOM 634 N N . THR A 1 81 ? 8.210 1.819 -13.264 1.00 87.25 81 THR A N 1
ATOM 635 C CA . THR A 1 81 ? 7.486 2.492 -12.181 1.00 87.25 81 THR A CA 1
ATOM 636 C C . THR A 1 81 ? 6.050 2.821 -12.596 1.00 87.25 81 THR A C 1
ATOM 638 O O . THR A 1 81 ? 5.108 2.564 -11.833 1.00 87.25 81 THR A O 1
ATOM 641 N N . GLU A 1 82 ? 5.833 3.308 -13.822 1.00 89.56 82 GLU A N 1
ATOM 642 C CA . GLU A 1 82 ? 4.488 3.524 -14.368 1.00 89.56 82 GLU A CA 1
ATOM 643 C C . GLU A 1 82 ? 3.680 2.220 -14.434 1.00 89.56 82 GLU A C 1
ATOM 645 O O . GLU A 1 82 ? 2.498 2.184 -14.061 1.00 89.56 82 GLU A O 1
ATOM 650 N N . ALA A 1 83 ? 4.310 1.122 -14.855 1.00 91.56 83 ALA A N 1
ATOM 651 C CA . ALA A 1 83 ? 3.675 -0.186 -14.912 1.00 91.56 83 ALA A CA 1
ATOM 652 C C . ALA A 1 83 ? 3.269 -0.687 -13.513 1.00 91.56 83 ALA A C 1
ATOM 654 O O . ALA A 1 83 ? 2.153 -1.197 -13.347 1.00 91.56 83 ALA A O 1
ATOM 655 N N . LEU A 1 84 ? 4.109 -0.495 -12.489 1.00 90.44 84 LEU A N 1
ATOM 656 C CA . LEU A 1 84 ? 3.766 -0.796 -11.091 1.00 90.44 84 LEU A CA 1
ATOM 657 C C . LEU A 1 84 ? 2.579 0.041 -10.604 1.00 90.44 84 LEU A C 1
ATOM 659 O O . LEU A 1 84 ? 1.626 -0.501 -10.033 1.00 90.44 84 LEU A O 1
ATOM 663 N N . LEU A 1 85 ? 2.590 1.350 -10.869 1.00 90.19 85 LEU A N 1
ATOM 664 C CA . LEU A 1 85 ? 1.494 2.251 -10.507 1.00 90.19 85 LEU A CA 1
ATOM 665 C C . LEU A 1 85 ? 0.188 1.840 -11.190 1.00 90.19 85 LEU A C 1
ATOM 667 O O . LEU A 1 85 ? -0.877 1.845 -10.562 1.00 90.19 85 LEU A O 1
ATOM 671 N N . TYR A 1 86 ? 0.250 1.435 -12.458 1.00 92.88 86 TYR A N 1
ATOM 672 C CA . TYR A 1 86 ? -0.903 0.909 -13.175 1.00 92.88 86 TYR A CA 1
ATOM 673 C C . TYR A 1 86 ? -1.445 -0.369 -12.521 1.00 92.88 86 TYR A C 1
ATOM 675 O O . TYR A 1 86 ? -2.656 -0.471 -12.287 1.00 92.88 86 TYR A O 1
ATOM 683 N N . GLN A 1 87 ? -0.576 -1.330 -12.182 1.00 94.25 87 GLN A N 1
ATOM 684 C CA . GLN A 1 87 ? -0.974 -2.559 -11.487 1.00 94.25 87 GLN A CA 1
ATOM 685 C C . GLN A 1 87 ? -1.633 -2.252 -10.135 1.00 94.25 87 GLN A C 1
ATOM 687 O O . GLN A 1 87 ? -2.728 -2.756 -9.862 1.00 94.25 87 GLN A O 1
ATOM 692 N N . CYS A 1 88 ? -1.030 -1.371 -9.333 1.00 93.38 88 CYS A N 1
ATOM 693 C CA . CYS A 1 88 ? -1.561 -0.940 -8.041 1.00 93.38 88 CYS A CA 1
ATOM 694 C C . CYS A 1 88 ? -2.959 -0.324 -8.177 1.00 93.38 88 CYS A C 1
ATOM 696 O O . CYS A 1 88 ? -3.929 -0.824 -7.603 1.00 93.38 88 CYS A O 1
ATOM 698 N N . ASN A 1 89 ? -3.102 0.693 -9.029 1.00 93.56 89 ASN A N 1
ATOM 699 C CA . ASN A 1 89 ? -4.375 1.379 -9.255 1.00 93.56 89 ASN A CA 1
ATOM 700 C C . ASN A 1 89 ? -5.463 0.441 -9.787 1.00 93.56 89 ASN A C 1
ATOM 702 O O . ASN A 1 89 ? -6.635 0.537 -9.405 1.00 93.56 89 ASN A O 1
ATOM 706 N N . LYS A 1 90 ? -5.092 -0.501 -10.658 1.00 95.06 90 LYS A N 1
ATOM 707 C CA . LYS A 1 90 ? -6.008 -1.528 -11.156 1.00 95.06 90 LYS A CA 1
ATOM 708 C C . LYS A 1 90 ? -6.514 -2.415 -10.018 1.00 95.06 90 LYS A C 1
ATOM 710 O O . LYS A 1 90 ? -7.714 -2.687 -9.966 1.00 95.06 90 LYS A O 1
ATOM 715 N N . LYS A 1 91 ? -5.640 -2.843 -9.102 1.00 94.94 91 LYS A N 1
A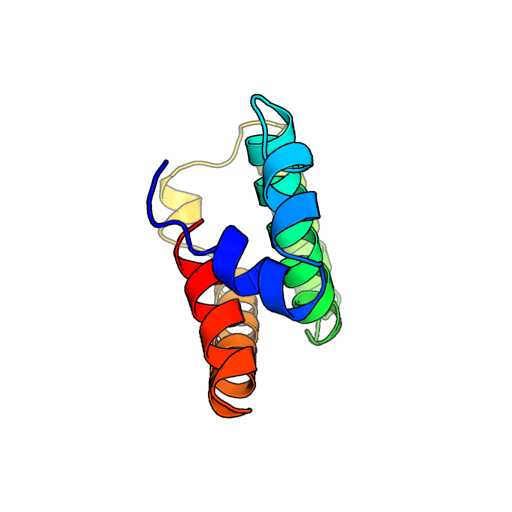TOM 716 C CA . LYS A 1 91 ? -6.027 -3.641 -7.928 1.00 94.94 91 LYS A CA 1
ATOM 717 C C . LYS A 1 91 ? -6.894 -2.848 -6.958 1.00 94.94 91 LYS A C 1
ATOM 719 O O . LYS A 1 91 ? -7.944 -3.351 -6.565 1.00 94.94 91 LYS A O 1
ATOM 724 N N . LEU A 1 92 ? -6.536 -1.602 -6.651 1.00 94.19 92 LEU A N 1
ATOM 725 C CA . LEU A 1 92 ? -7.338 -0.720 -5.795 1.00 94.19 92 LEU A CA 1
ATOM 726 C C . LEU A 1 92 ? -8.773 -0.567 -6.325 1.00 94.19 92 LEU A C 1
ATOM 728 O O . LEU A 1 92 ? -9.727 -0.795 -5.582 1.00 94.19 92 LEU A O 1
ATOM 732 N N . LYS A 1 93 ? -8.945 -0.313 -7.630 1.00 94.69 93 LYS A N 1
ATOM 733 C CA . LYS A 1 93 ? -10.275 -0.246 -8.269 1.00 94.69 93 LYS A CA 1
ATOM 734 C C . LYS A 1 93 ? -11.045 -1.566 -8.193 1.00 94.69 93 LYS A C 1
ATOM 736 O O . LYS A 1 93 ? -12.255 -1.568 -7.969 1.00 94.69 93 LYS A O 1
ATOM 741 N N . GLN A 1 94 ? -10.365 -2.699 -8.378 1.00 94.50 94 GLN A N 1
ATOM 742 C CA . GLN A 1 94 ? -10.995 -4.016 -8.233 1.00 94.50 94 GLN A CA 1
ATOM 743 C C . GLN A 1 94 ? -11.483 -4.255 -6.803 1.00 94.50 94 GLN A C 1
ATOM 745 O O . GLN A 1 94 ? -12.562 -4.814 -6.617 1.00 94.50 94 GLN A O 1
ATOM 750 N N . TYR A 1 95 ? -10.703 -3.841 -5.804 1.00 93.81 95 TYR A N 1
ATOM 751 C CA . TYR A 1 95 ? -11.069 -3.941 -4.396 1.00 93.81 95 TYR A CA 1
ATOM 752 C C . TYR A 1 95 ? -12.234 -3.027 -4.033 1.00 93.81 95 TYR A C 1
ATOM 754 O O . TYR A 1 95 ? -13.176 -3.485 -3.387 1.00 93.81 95 TYR A O 1
ATOM 762 N N . GLU A 1 96 ? -12.223 -1.783 -4.506 1.00 93.50 96 GLU A N 1
ATOM 763 C CA . GLU A 1 96 ? -13.298 -0.818 -4.269 1.00 93.50 96 GLU A CA 1
ATOM 764 C C . GLU A 1 96 ? -14.666 -1.364 -4.723 1.00 93.50 96 GLU A C 1
ATOM 766 O O . GLU A 1 96 ? -15.676 -1.195 -4.038 1.00 93.50 96 GLU A O 1
ATOM 771 N N . GLY A 1 97 ? -14.691 -2.105 -5.836 1.00 92.94 97 GLY A N 1
ATOM 772 C CA . GLY A 1 97 ? -15.897 -2.731 -6.381 1.00 92.94 97 GLY A CA 1
ATOM 773 C C . GLY A 1 97 ? -16.444 -3.935 -5.600 1.00 92.94 97 GLY A C 1
ATOM 774 O O . GLY A 1 97 ? -17.523 -4.420 -5.937 1.00 92.94 97 GLY A O 1
ATOM 775 N N . ARG A 1 98 ? -15.752 -4.442 -4.566 1.00 94.19 98 ARG A N 1
ATOM 776 C CA . ARG A 1 98 ? -16.170 -5.660 -3.832 1.00 94.19 98 ARG A CA 1
ATOM 777 C C . ARG A 1 98 ? -17.286 -5.434 -2.808 1.00 94.19 98 ARG A C 1
ATOM 779 O O . ARG A 1 98 ? -17.796 -6.403 -2.251 1.00 94.19 98 ARG A O 1
ATOM 786 N N . GLY A 1 99 ? -17.669 -4.186 -2.547 1.00 93.44 99 GLY A N 1
ATOM 787 C CA . GLY A 1 99 ? -18.764 -3.835 -1.639 1.00 93.44 99 GLY A CA 1
ATOM 788 C C . GLY A 1 99 ? -18.451 -2.619 -0.772 1.00 93.44 99 GLY A C 1
ATOM 789 O O . GLY A 1 99 ? -17.342 -2.091 -0.796 1.00 93.44 99 GLY A O 1
ATOM 790 N N . SER A 1 100 ? -19.429 -2.183 0.026 1.00 90.88 100 SER A N 1
ATOM 791 C CA . SER A 1 100 ? -19.318 -0.985 0.876 1.00 90.88 100 SER A CA 1
ATOM 792 C C . SER A 1 100 ? -18.150 -1.053 1.861 1.00 90.88 100 SER A C 1
ATOM 794 O O . SER A 1 100 ? -17.440 -0.070 2.040 1.00 90.88 100 SER A O 1
ATOM 796 N N . THR A 1 101 ? -17.907 -2.223 2.451 1.00 89.69 101 THR A N 1
ATOM 797 C CA . THR A 1 101 ? -16.785 -2.450 3.368 1.00 89.69 101 THR A CA 1
ATOM 798 C C . THR A 1 101 ? -15.440 -2.269 2.672 1.00 89.69 101 THR A C 1
ATOM 800 O O . THR A 1 101 ? -14.582 -1.557 3.176 1.00 89.69 101 THR A O 1
ATOM 803 N N . ALA A 1 102 ? -15.248 -2.886 1.503 1.00 91.00 102 ALA A N 1
ATOM 804 C CA . ALA A 1 102 ? -13.998 -2.759 0.758 1.00 91.00 102 ALA A CA 1
ATOM 805 C C . ALA A 1 102 ? -13.787 -1.319 0.275 1.00 91.00 102 ALA A C 1
ATOM 807 O O . ALA A 1 102 ? -12.688 -0.790 0.393 1.00 91.00 102 ALA A O 1
ATOM 808 N N . LYS A 1 103 ? -14.859 -0.652 -0.164 1.00 91.44 103 LYS A N 1
ATOM 809 C CA . LYS A 1 103 ? -14.833 0.769 -0.507 1.00 91.44 103 LYS A CA 1
ATOM 810 C C . LYS A 1 103 ? -14.354 1.644 0.654 1.00 91.44 103 LYS A C 1
ATOM 812 O O . LYS A 1 103 ? -13.499 2.490 0.427 1.00 91.44 103 LYS A O 1
ATOM 817 N N . LEU A 1 104 ? -14.832 1.408 1.878 1.00 90.25 104 LEU A N 1
ATOM 818 C CA . LEU A 1 104 ? -14.377 2.144 3.065 1.00 90.25 104 LEU A CA 1
ATOM 819 C C . LEU A 1 104 ? -12.867 1.964 3.308 1.00 90.25 104 LEU A C 1
ATOM 821 O O . LEU A 1 104 ? -12.162 2.934 3.571 1.00 90.25 104 LEU A O 1
ATOM 825 N N . TRP A 1 105 ? -12.345 0.742 3.169 1.00 90.69 105 TRP A N 1
ATOM 826 C CA . TRP A 1 105 ? -10.907 0.482 3.315 1.00 90.69 105 TRP A CA 1
ATOM 827 C C . TRP A 1 105 ? -10.060 1.145 2.221 1.00 90.69 105 TRP A C 1
ATOM 829 O O . TRP A 1 105 ? -8.979 1.648 2.512 1.00 90.69 105 TRP A O 1
ATOM 839 N N . ILE A 1 106 ? -10.552 1.194 0.981 1.00 91.81 106 ILE A N 1
ATOM 840 C CA . ILE A 1 106 ? -9.866 1.890 -0.119 1.00 91.81 106 ILE A CA 1
ATOM 841 C C . ILE A 1 106 ? -9.936 3.414 0.055 1.00 91.81 106 ILE A C 1
ATOM 843 O O . ILE A 1 106 ? -8.960 4.109 -0.207 1.00 91.81 106 ILE A O 1
ATOM 847 N N . GLN A 1 107 ? -11.051 3.947 0.561 1.00 89.06 107 GLN A N 1
ATOM 848 C CA . GLN A 1 107 ? -11.157 5.362 0.928 1.00 89.06 107 GLN A CA 1
ATOM 849 C C . GLN A 1 107 ? -10.159 5.734 2.026 1.00 89.06 107 GLN A C 1
ATOM 851 O O . GLN A 1 107 ? -9.478 6.749 1.905 1.00 89.06 107 GLN A O 1
ATOM 856 N N . TYR A 1 108 ? -10.027 4.887 3.052 1.00 88.25 108 TYR A N 1
ATOM 857 C CA . TYR A 1 108 ? -8.991 5.033 4.072 1.00 88.25 108 TYR A CA 1
ATOM 858 C C . TYR A 1 108 ? -7.585 5.052 3.454 1.00 88.25 108 TYR A C 1
ATOM 860 O O . TYR A 1 108 ? -6.794 5.937 3.767 1.00 88.25 108 TYR A O 1
ATOM 868 N N . PHE A 1 109 ? -7.295 4.109 2.552 1.00 88.69 109 PHE A N 1
ATOM 869 C CA . PHE A 1 109 ? -5.994 3.992 1.891 1.00 88.69 109 PHE A CA 1
ATOM 870 C C . PHE A 1 109 ? -5.591 5.261 1.121 1.00 88.69 109 PHE A C 1
ATOM 872 O O . PHE A 1 109 ? -4.427 5.635 1.161 1.00 88.69 109 PHE A O 1
ATOM 879 N N . HIS A 1 110 ? -6.537 5.942 0.462 1.00 87.62 110 HIS A N 1
ATOM 880 C CA . HIS A 1 110 ? -6.269 7.178 -0.289 1.00 87.62 110 HIS A CA 1
ATOM 881 C C . HIS A 1 110 ? -6.135 8.448 0.572 1.00 87.62 110 HIS A C 1
ATOM 883 O O . HIS A 1 110 ? -5.693 9.473 0.060 1.00 87.62 110 HIS A O 1
ATOM 889 N N . MET A 1 111 ? -6.587 8.434 1.830 1.00 82.50 111 MET A N 1
ATOM 890 C CA . MET A 1 111 ? -6.562 9.621 2.703 1.00 82.50 111 MET A CA 1
ATOM 891 C C . MET A 1 111 ? -5.270 9.780 3.507 1.00 82.50 111 MET A C 1
ATOM 893 O O . MET A 1 111 ? -5.035 10.859 4.058 1.00 82.50 111 MET A O 1
ATOM 897 N N . VAL A 1 112 ? -4.496 8.703 3.641 1.00 70.12 112 VAL A N 1
ATOM 898 C CA . VAL A 1 112 ? -3.198 8.675 4.329 1.00 70.12 112 VAL A CA 1
ATOM 899 C C . VAL A 1 112 ? -2.102 8.957 3.317 1.00 70.12 112 VAL A C 1
ATOM 901 O O . VAL A 1 112 ? -1.241 9.796 3.657 1.00 70.12 112 VAL A O 1
#

pLDDT: mean 88.41, std 6.82, range [52.69, 96.31]

Organism: Araneus ventricosus (NCBI:txid182803)

Foldseek 3Di:
DPPLCPLVLCVVPDPSVVCVVCCPDVSVVVSLVVLLVVVCVVQCVPDDADPVLVVVVVVVVVCVVVVNDDPVCVVPPDPSVVSVVVSSVVSLVVQCVPDPSSVSSSSSNVSD

Radius of gyration: 16.84 Å; chains: 1; bounding box: 40×25×42 Å

Sequence (112 aa):
MQGSDIKEALSLIYAPNSLDKMLTGHAHVRAHTLLHLTFETIISKEFVIDDDMDANLQNTIEDVKNNTISYNDIENCDEETEALLYQCNKKLKQYEGRGSTAKLWIQYFHMV

Secondary structure (DSSP, 8-state):
-----HHHHHHTTS-HHHHHHHTSTHHHHHHHHHHHHHHHHHHHTT----HHHHHHHHHHHHHHHHT---HHHHHT--HHHHHHHHHHHHHHHHHHTT-HHHHHHHHHHHH-